Protein AF-A0A527ZEE7-F1 (afdb_monomer_lite)

Foldseek 3Di:
DPPDDDDQVVCCVVVVDVHDDDPLVVLVVVVVVVDDSPDDDDDDDDDDPVVVVVVLVVCQVVCVVVVHPPCPVVVCVVVCPVPVPPPDDDDDDDD

Sequence (95 aa):
ADGSIFTGRQAVANKLVDAVGGETEAIDWLATKGVDAKLKVVEWKDAESGGFLFSKAMARTVGSALGLPDYGGDIIHELGADRLFLDGLVSVWHP

Radius of gyration: 24.25 Å; chains: 1; bounding box: 52×33×56 Å

pLDDT: mean 78.87, std 17.41, range [38.22, 97.56]

Secondary structure (DSSP, 8-state):
-------HHHHHHTTSSS----HHHHHHHHHHTT--TTSPP----PPPTTHHHHHHHHHHHHHHHTT--TTHHHHHHHTTHHHHSS-S---PPP-

Structure (mmCIF, N/CA/C/O backbone):
data_AF-A0A527ZEE7-F1
#
_entry.id   AF-A0A527ZEE7-F1
#
loop_
_atom_site.group_PDB
_atom_site.id
_atom_site.type_symbol
_atom_site.label_atom_id
_atom_site.label_alt_id
_atom_site.label_comp_id
_atom_site.label_asym_id
_atom_site.label_entity_id
_atom_site.label_seq_id
_atom_site.pdbx_PDB_ins_code
_atom_site.Cartn_x
_atom_site.Cartn_y
_atom_site.Cartn_z
_atom_site.occupancy
_atom_site.B_iso_or_equiv
_atom_site.auth_seq_id
_atom_site.auth_comp_id
_atom_site.auth_asym_id
_atom_site.auth_atom_id
_atom_site.pdbx_PDB_model_num
ATOM 1 N N . ALA A 1 1 ? -0.543 16.834 16.792 1.00 71.69 1 ALA A N 1
ATOM 2 C CA . ALA A 1 1 ? 0.242 15.585 16.780 1.00 71.69 1 ALA A CA 1
ATOM 3 C C . ALA A 1 1 ? 1.649 15.910 17.268 1.00 71.69 1 ALA A C 1
ATOM 5 O O . ALA A 1 1 ? 2.123 16.996 16.959 1.00 71.69 1 ALA A O 1
ATOM 6 N N . ASP A 1 2 ? 2.266 15.030 18.055 1.00 86.81 2 ASP A N 1
ATOM 7 C CA . ASP A 1 2 ? 3.554 15.231 18.748 1.00 86.81 2 ASP A CA 1
ATOM 8 C C . ASP A 1 2 ? 4.755 14.565 18.041 1.00 86.81 2 ASP A C 1
ATOM 10 O O . ASP A 1 2 ? 5.876 14.624 18.534 1.00 86.81 2 ASP A O 1
ATOM 14 N N . GLY A 1 3 ? 4.532 13.946 16.876 1.00 91.81 3 GLY A N 1
ATOM 15 C CA . GLY A 1 3 ? 5.564 13.249 16.101 1.00 91.81 3 GLY A CA 1
ATOM 16 C C . GLY A 1 3 ? 5.800 11.794 16.520 1.00 91.81 3 GLY A C 1
ATOM 17 O O . GLY A 1 3 ? 6.726 11.164 16.012 1.00 91.81 3 GLY A O 1
ATOM 18 N N . SER A 1 4 ? 4.976 11.241 17.413 1.00 94.06 4 SER A N 1
ATOM 19 C CA . SER A 1 4 ? 5.086 9.845 17.845 1.00 94.06 4 SER A CA 1
ATOM 20 C C . SER A 1 4 ? 4.863 8.846 16.700 1.00 94.06 4 SER A C 1
ATOM 22 O O . SER A 1 4 ? 3.974 9.016 15.864 1.00 94.06 4 SER A O 1
ATOM 24 N N . ILE A 1 5 ? 5.650 7.766 16.693 1.00 95.31 5 ILE A N 1
ATOM 25 C CA . ILE A 1 5 ? 5.518 6.647 15.748 1.00 95.31 5 ILE A CA 1
ATOM 26 C C . ILE A 1 5 ? 4.610 5.576 16.359 1.00 95.31 5 ILE A C 1
ATOM 28 O O . ILE A 1 5 ? 4.775 5.200 17.520 1.00 95.31 5 ILE A O 1
ATOM 32 N N . PHE A 1 6 ? 3.685 5.041 15.560 1.00 96.12 6 PHE A N 1
ATOM 33 C CA . PHE A 1 6 ? 2.733 4.015 15.982 1.00 96.12 6 PHE A CA 1
ATOM 34 C C . PHE A 1 6 ? 2.805 2.781 15.085 1.00 96.12 6 PHE A C 1
ATOM 36 O O . PHE A 1 6 ? 2.975 2.874 13.871 1.00 96.12 6 PHE A O 1
ATOM 43 N N . THR A 1 7 ? 2.616 1.608 15.683 1.00 97.19 7 THR A N 1
ATOM 44 C CA . THR A 1 7 ? 2.346 0.373 14.934 1.00 97.19 7 THR A CA 1
ATOM 45 C C . THR A 1 7 ? 0.929 0.395 14.354 1.00 97.19 7 THR A C 1
ATOM 47 O O . THR A 1 7 ? 0.055 1.081 14.884 1.00 97.19 7 THR A O 1
ATOM 50 N N . GLY A 1 8 ? 0.646 -0.415 13.328 1.00 96.25 8 GLY A N 1
ATOM 51 C CA . GLY A 1 8 ? -0.684 -0.457 12.698 1.00 96.25 8 GLY A CA 1
ATOM 52 C C . GLY A 1 8 ? -1.838 -0.704 13.684 1.00 96.25 8 GLY A C 1
ATOM 53 O O . GLY A 1 8 ? -2.850 -0.012 13.643 1.00 96.25 8 GLY A O 1
ATOM 54 N N . ARG A 1 9 ? -1.669 -1.620 14.651 1.00 96.88 9 ARG A N 1
ATOM 55 C CA . ARG A 1 9 ? -2.692 -1.874 15.688 1.00 96.88 9 ARG A CA 1
ATOM 56 C C . ARG A 1 9 ? -2.937 -0.659 16.585 1.00 96.88 9 ARG A C 1
ATOM 58 O O . ARG A 1 9 ? -4.080 -0.382 16.938 1.00 96.88 9 ARG A O 1
ATOM 65 N N . GLN A 1 10 ? -1.877 0.063 16.952 1.00 97.56 10 GLN A N 1
ATOM 66 C CA . GLN A 1 10 ? -2.004 1.299 17.729 1.00 97.56 10 GLN A CA 1
ATOM 67 C C . GLN A 1 10 ? -2.661 2.407 16.900 1.00 97.56 10 GLN A C 1
ATOM 69 O O . GLN A 1 10 ? -3.486 3.145 17.427 1.00 97.56 10 GLN A O 1
ATOM 74 N N . ALA A 1 11 ? -2.344 2.491 15.607 1.00 97.00 11 ALA A N 1
ATOM 75 C CA . ALA A 1 11 ? -2.945 3.456 14.698 1.00 97.00 11 ALA A CA 1
ATOM 76 C C . ALA A 1 11 ? -4.465 3.259 14.574 1.00 97.00 11 ALA A C 1
ATOM 78 O O . ALA A 1 11 ? -5.195 4.242 14.651 1.00 97.00 11 ALA A O 1
ATOM 79 N N . VAL A 1 12 ? -4.956 2.015 14.489 1.00 97.31 12 VAL A N 1
ATOM 80 C CA . VAL A 1 12 ? -6.406 1.722 14.502 1.00 97.31 12 VAL A CA 1
ATOM 81 C C . VAL A 1 12 ? -7.049 2.138 15.827 1.00 97.31 12 VAL A C 1
ATOM 83 O O . VAL A 1 12 ? -8.068 2.826 15.829 1.00 97.31 12 VAL A O 1
ATOM 86 N N . ALA A 1 13 ? -6.448 1.776 16.966 1.00 97.12 13 ALA A N 1
ATOM 87 C CA . ALA A 1 13 ? -6.977 2.140 18.286 1.00 97.12 13 ALA A CA 1
ATOM 88 C C . ALA A 1 13 ? -7.061 3.666 18.483 1.00 97.12 13 ALA A C 1
ATOM 90 O O . ALA A 1 13 ? -8.028 4.173 19.051 1.00 97.12 13 ALA A O 1
ATOM 91 N N . ASN A 1 14 ? -6.074 4.390 17.952 1.00 96.06 14 ASN A N 1
ATOM 92 C CA . ASN A 1 14 ? -6.013 5.850 17.962 1.00 96.06 14 ASN A CA 1
ATOM 93 C C . ASN A 1 14 ? -6.796 6.503 16.807 1.00 96.06 14 ASN A C 1
ATOM 95 O O . ASN A 1 14 ? -6.765 7.726 16.686 1.00 96.06 14 ASN A O 1
ATOM 99 N N . LYS A 1 15 ? -7.493 5.716 15.971 1.00 96.00 15 LYS A N 1
ATOM 100 C CA . LYS A 1 15 ? -8.262 6.175 14.799 1.00 96.00 15 LYS A CA 1
ATOM 101 C C . LYS A 1 15 ? -7.442 7.005 13.801 1.00 96.00 15 LYS A C 1
ATOM 103 O O . LYS A 1 15 ? -7.952 7.938 13.191 1.00 96.00 15 LYS A O 1
ATOM 108 N N . LEU A 1 16 ? -6.160 6.682 13.661 1.00 95.75 16 LEU A N 1
ATOM 109 C CA . LEU A 1 16 ? -5.254 7.294 12.686 1.00 95.75 16 LEU A CA 1
ATOM 110 C C . LEU A 1 16 ? -5.365 6.634 11.305 1.00 95.75 16 LEU A C 1
ATOM 112 O O . LEU A 1 16 ? -5.014 7.246 10.303 1.00 95.75 16 LEU A O 1
ATOM 116 N N . VAL A 1 17 ? -5.834 5.386 11.266 1.00 95.94 17 VAL A N 1
ATOM 117 C CA . VAL A 1 17 ? -6.147 4.618 10.056 1.00 95.94 17 VAL A CA 1
ATOM 118 C C . VAL A 1 17 ? -7.460 3.872 10.274 1.00 95.94 17 VAL A C 1
ATOM 120 O O . VAL A 1 17 ? -7.819 3.581 11.418 1.00 95.94 17 VAL A O 1
ATOM 123 N N . ASP A 1 18 ? -8.151 3.526 9.191 1.00 95.56 18 ASP A N 1
ATOM 124 C CA . ASP A 1 18 ? -9.439 2.827 9.269 1.00 95.56 18 ASP A CA 1
ATOM 125 C C . ASP A 1 18 ? -9.284 1.337 9.612 1.00 95.56 18 ASP A C 1
ATOM 127 O O . ASP A 1 18 ? -10.073 0.781 10.376 1.00 95.56 18 ASP A O 1
ATOM 131 N N . ALA A 1 19 ? -8.263 0.679 9.052 1.00 96.19 19 ALA A N 1
ATOM 132 C CA . ALA A 1 19 ? -8.011 -0.751 9.219 1.00 96.19 19 ALA A CA 1
ATOM 133 C C . ALA A 1 19 ? -6.536 -1.108 8.960 1.00 96.19 19 ALA A C 1
ATOM 135 O O . ALA A 1 19 ? -5.756 -0.294 8.469 1.00 96.19 19 ALA A O 1
ATOM 136 N N . VAL A 1 20 ? -6.159 -2.348 9.283 1.00 96.56 20 VAL A N 1
ATOM 137 C CA . VAL A 1 20 ? -4.852 -2.939 8.956 1.00 96.56 20 VAL A CA 1
ATOM 138 C C . VAL A 1 20 ? -5.096 -4.184 8.112 1.00 96.56 20 VAL A C 1
ATOM 140 O O . VAL A 1 20 ? -5.879 -5.041 8.515 1.00 96.56 20 VAL A O 1
ATOM 143 N N . GLY A 1 21 ? -4.410 -4.287 6.977 1.00 96.31 21 GLY A N 1
ATOM 144 C CA . GLY A 1 21 ? -4.509 -5.401 6.036 1.00 96.31 21 GLY A CA 1
ATOM 145 C C . GLY A 1 21 ? -3.392 -5.348 4.994 1.00 96.31 21 GLY A C 1
ATOM 146 O O . GLY A 1 21 ? -2.581 -4.417 5.004 1.00 96.31 21 GLY A O 1
ATOM 147 N N . GLY A 1 22 ? -3.326 -6.365 4.139 1.00 96.50 22 GLY A N 1
ATOM 148 C CA . GLY A 1 22 ? -2.439 -6.416 2.982 1.00 96.50 22 GLY A CA 1
ATOM 149 C C . GLY A 1 22 ? -3.127 -5.926 1.706 1.00 96.50 22 GLY A C 1
ATOM 150 O O . GLY A 1 22 ? -4.115 -5.194 1.738 1.00 96.50 22 GLY A O 1
ATOM 151 N N . GLU A 1 23 ? -2.581 -6.334 0.560 1.00 95.50 23 GLU A N 1
ATOM 152 C CA . GLU A 1 23 ? -3.099 -5.942 -0.756 1.00 95.50 23 GLU A CA 1
ATOM 153 C C . GLU A 1 23 ? -4.512 -6.483 -1.010 1.00 95.50 23 GLU A C 1
ATOM 155 O O . GLU A 1 23 ? -5.356 -5.764 -1.535 1.00 95.50 23 GLU A O 1
ATOM 160 N N . THR A 1 24 ? -4.802 -7.719 -0.594 1.00 96.19 24 THR A N 1
ATOM 161 C CA . THR A 1 24 ? -6.124 -8.333 -0.789 1.00 96.19 24 THR A CA 1
ATOM 162 C C . THR A 1 24 ? -7.215 -7.552 -0.061 1.00 96.19 24 THR A C 1
ATOM 164 O O . THR A 1 24 ? -8.218 -7.197 -0.674 1.00 96.19 24 THR A O 1
ATOM 167 N N . GLU A 1 25 ? -6.998 -7.191 1.205 1.00 96.88 25 GLU A N 1
ATOM 168 C CA . GLU A 1 25 ? -7.951 -6.383 1.969 1.00 96.88 25 GLU A CA 1
ATOM 169 C C . GLU A 1 25 ? -8.128 -4.981 1.367 1.00 96.88 25 GLU A C 1
ATOM 171 O O . GLU A 1 25 ? -9.230 -4.429 1.390 1.00 96.88 25 GLU A O 1
ATOM 176 N N . ALA A 1 26 ? -7.061 -4.405 0.802 1.00 96.50 26 ALA A N 1
ATOM 177 C CA . ALA A 1 26 ? -7.134 -3.126 0.105 1.00 96.50 26 ALA A CA 1
ATOM 178 C C . ALA A 1 26 ? -7.974 -3.220 -1.184 1.00 96.50 26 ALA A C 1
ATOM 180 O O . ALA A 1 26 ? -8.802 -2.341 -1.435 1.00 96.50 26 ALA A O 1
ATOM 181 N N . ILE A 1 27 ? -7.811 -4.289 -1.974 1.00 97.12 27 ILE A N 1
ATOM 182 C CA . ILE A 1 27 ? -8.622 -4.551 -3.176 1.00 97.12 27 ILE A CA 1
ATOM 183 C C . ILE A 1 27 ? -10.091 -4.752 -2.795 1.00 97.12 27 ILE A C 1
ATOM 185 O O . ILE A 1 27 ? -10.969 -4.129 -3.395 1.00 97.12 27 ILE A O 1
ATOM 189 N N . ASP A 1 28 ? -10.368 -5.560 -1.771 1.00 97.19 28 ASP A N 1
ATOM 190 C CA . ASP A 1 28 ? -11.731 -5.800 -1.293 1.00 97.19 28 ASP A CA 1
ATOM 191 C C . ASP A 1 28 ? -12.387 -4.502 -0.804 1.00 97.19 28 ASP A C 1
ATOM 193 O O . ASP A 1 28 ? -13.552 -4.228 -1.108 1.00 97.19 28 ASP A O 1
ATOM 197 N N . TRP A 1 29 ? -11.635 -3.644 -0.108 1.00 97.31 29 TRP A N 1
ATOM 198 C CA . TRP A 1 29 ? -12.119 -2.324 0.289 1.00 97.31 29 TRP A CA 1
ATOM 199 C C . TRP A 1 29 ? -12.428 -1.435 -0.922 1.00 97.31 29 TRP A C 1
ATOM 201 O O . TRP A 1 29 ? -13.495 -0.817 -0.960 1.00 97.31 29 TRP A O 1
ATOM 211 N N . LEU A 1 30 ? -11.560 -1.402 -1.939 1.00 97.19 30 LEU A N 1
ATOM 212 C CA . LEU A 1 30 ? -11.805 -0.662 -3.184 1.00 97.19 30 LEU A CA 1
ATOM 213 C C . LEU A 1 30 ? -13.049 -1.178 -3.923 1.00 97.19 30 LEU A C 1
ATOM 215 O O . LEU A 1 30 ? -13.805 -0.377 -4.482 1.00 97.19 30 LEU A O 1
ATOM 219 N N . ALA A 1 31 ? -13.328 -2.480 -3.851 1.00 97.56 31 ALA A N 1
ATOM 220 C CA . ALA A 1 31 ? -14.549 -3.061 -4.400 1.00 97.56 31 ALA A CA 1
ATOM 221 C C . ALA A 1 31 ? -15.814 -2.493 -3.749 1.00 97.56 31 ALA A C 1
ATOM 223 O O . ALA A 1 31 ? -16.783 -2.176 -4.444 1.00 97.56 31 ALA A O 1
ATOM 224 N N . THR A 1 32 ? -15.783 -2.231 -2.437 1.00 97.56 32 THR A N 1
ATOM 225 C CA . THR A 1 32 ? -16.887 -1.528 -1.751 1.00 97.56 32 THR A CA 1
ATOM 226 C C . THR A 1 32 ? -17.068 -0.080 -2.218 1.00 97.56 32 THR A C 1
ATOM 228 O O . THR A 1 32 ? -18.134 0.504 -2.023 1.00 97.56 32 THR A O 1
ATOM 231 N N . LYS A 1 33 ? -16.042 0.509 -2.844 1.00 97.12 33 LYS A N 1
ATOM 232 C CA . LYS A 1 33 ? -16.059 1.863 -3.417 1.00 97.12 33 LYS A CA 1
ATOM 233 C C . LYS A 1 33 ? -16.414 1.885 -4.908 1.00 97.12 33 LYS A C 1
ATOM 235 O O . LYS A 1 33 ? -16.399 2.957 -5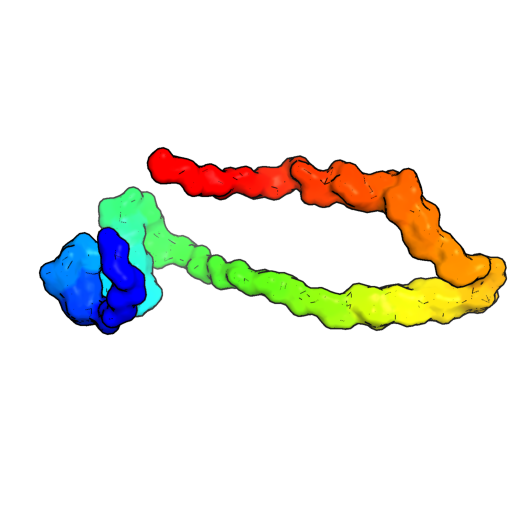.506 1.00 97.12 33 LYS A O 1
ATOM 240 N N . GLY A 1 34 ? -16.768 0.740 -5.495 1.00 96.88 34 GLY A N 1
ATOM 241 C CA . GLY A 1 34 ? -17.188 0.630 -6.895 1.00 96.88 34 GLY A CA 1
ATOM 242 C C . GLY A 1 34 ? -16.052 0.384 -7.891 1.00 96.88 34 GLY A C 1
ATOM 243 O O . GLY A 1 34 ? -16.270 0.509 -9.094 1.00 96.88 34 GLY A O 1
ATOM 244 N N . VAL A 1 35 ? -14.853 0.034 -7.420 1.00 96.88 35 VAL A N 1
ATOM 245 C CA . VAL A 1 35 ? -13.737 -0.402 -8.274 1.00 96.88 35 VAL A CA 1
ATOM 246 C C . VAL A 1 35 ? -13.855 -1.908 -8.519 1.00 96.88 35 VAL A C 1
ATOM 248 O O . VAL A 1 35 ? -14.078 -2.665 -7.585 1.00 96.88 35 VAL A O 1
ATOM 251 N N . ASP A 1 36 ? -13.714 -2.386 -9.754 1.00 96.69 36 ASP A N 1
ATOM 252 C CA . ASP A 1 36 ? -13.776 -3.833 -10.009 1.00 96.69 36 ASP A CA 1
ATOM 253 C C . ASP A 1 36 ? -12.545 -4.545 -9.410 1.00 96.69 36 ASP A C 1
ATOM 255 O O . ASP A 1 36 ? -11.404 -4.245 -9.762 1.00 96.69 36 ASP A O 1
ATOM 259 N N . ALA A 1 37 ? -12.781 -5.514 -8.518 1.00 95.94 37 ALA A N 1
ATOM 260 C CA . ALA A 1 37 ? -11.746 -6.305 -7.847 1.00 95.94 37 ALA A CA 1
ATOM 261 C C . ALA A 1 37 ? -10.884 -7.143 -8.810 1.00 95.94 37 ALA A C 1
ATOM 263 O O . ALA A 1 37 ? -9.818 -7.624 -8.432 1.00 95.94 37 ALA A O 1
ATOM 264 N N . LYS A 1 38 ? -11.338 -7.347 -10.052 1.00 95.94 38 LYS A N 1
ATOM 265 C CA . LYS A 1 38 ? -10.605 -8.093 -11.087 1.00 95.94 38 LYS A CA 1
ATOM 266 C C . LYS A 1 38 ? -9.655 -7.220 -11.903 1.00 95.94 38 LYS A C 1
ATOM 268 O O . LYS A 1 38 ? -8.982 -7.735 -12.799 1.00 95.94 38 LYS A O 1
ATOM 273 N N . LEU A 1 39 ? -9.619 -5.912 -11.647 1.00 97.00 39 LEU A N 1
ATOM 274 C CA . LEU A 1 39 ? -8.683 -5.023 -12.320 1.00 97.00 39 LEU A CA 1
ATOM 275 C C . LEU A 1 39 ? -7.243 -5.423 -12.004 1.00 97.00 39 LEU A C 1
ATOM 277 O O . LEU A 1 39 ? -6.902 -5.847 -10.902 1.00 97.00 39 LEU A O 1
ATOM 281 N N . LYS A 1 40 ? -6.378 -5.269 -13.004 1.00 96.06 40 LYS A N 1
ATOM 282 C CA . LYS A 1 40 ? -4.956 -5.547 -12.851 1.00 96.06 40 LYS A CA 1
ATOM 283 C C . LYS A 1 40 ? -4.321 -4.490 -11.945 1.00 96.06 40 LYS A C 1
ATOM 285 O O . LYS A 1 40 ? -4.331 -3.310 -12.287 1.00 96.06 40 LYS A O 1
ATOM 290 N N . VAL A 1 41 ? -3.696 -4.930 -10.857 1.00 95.25 41 VAL A N 1
ATOM 291 C CA . VAL A 1 41 ? -2.821 -4.087 -10.034 1.00 95.25 41 VAL A CA 1
ATOM 292 C C . VAL A 1 41 ? -1.515 -3.844 -10.793 1.00 95.25 41 VAL A C 1
ATOM 294 O O . VAL A 1 41 ? -0.880 -4.781 -11.284 1.00 95.25 41 VAL A O 1
ATOM 297 N N . VAL A 1 42 ? -1.134 -2.576 -10.940 1.00 94.00 42 VAL A N 1
ATOM 298 C CA . VAL A 1 42 ? 0.103 -2.163 -11.613 1.00 94.00 42 VAL A CA 1
ATOM 299 C C . VAL A 1 42 ? 0.969 -1.423 -10.605 1.00 94.00 42 VAL A C 1
ATOM 301 O O . VAL A 1 42 ? 0.627 -0.325 -10.175 1.00 94.00 42 VAL A O 1
ATOM 304 N N . GLU A 1 43 ? 2.092 -2.033 -10.236 1.00 92.69 43 GLU A N 1
ATOM 305 C CA . GLU A 1 43 ? 3.116 -1.391 -9.417 1.00 92.69 43 GLU A CA 1
ATOM 306 C C . GLU A 1 43 ? 3.967 -0.475 -10.305 1.00 92.69 43 GLU A C 1
ATOM 308 O O . GLU A 1 43 ? 4.598 -0.930 -11.262 1.00 92.69 43 GLU A O 1
ATOM 313 N N . TRP A 1 44 ? 3.982 0.819 -9.992 1.00 91.12 44 TRP A N 1
ATOM 314 C CA . TRP A 1 44 ? 4.864 1.784 -10.641 1.00 91.12 44 TRP A CA 1
ATOM 315 C C . TRP A 1 44 ? 6.155 1.902 -9.838 1.00 91.12 44 TRP A C 1
ATOM 317 O O . TRP A 1 44 ? 6.130 2.279 -8.668 1.00 91.12 44 TRP A O 1
ATOM 327 N N . LYS A 1 45 ? 7.281 1.575 -10.476 1.00 87.69 45 LYS A N 1
ATOM 328 C CA . LYS A 1 45 ? 8.628 1.785 -9.935 1.00 87.69 45 LYS A CA 1
ATOM 329 C C . LYS A 1 45 ? 9.344 2.826 -10.769 1.00 87.69 45 LYS A C 1
ATOM 331 O O . LYS A 1 45 ? 9.161 2.868 -11.987 1.00 87.69 45 LYS A O 1
ATOM 336 N N . ASP A 1 46 ? 10.188 3.613 -10.116 1.00 82.94 46 ASP A N 1
ATOM 337 C CA . ASP A 1 46 ? 11.091 4.513 -10.818 1.00 82.94 46 ASP A CA 1
ATOM 338 C C . ASP A 1 46 ? 11.982 3.705 -11.763 1.00 82.94 46 ASP A C 1
ATOM 340 O O . ASP A 1 46 ? 12.530 2.659 -11.400 1.00 82.94 46 ASP A O 1
ATOM 344 N N . ALA A 1 47 ? 12.110 4.179 -13.001 1.00 74.19 47 ALA A N 1
ATOM 345 C CA . ALA A 1 47 ? 13.025 3.575 -13.951 1.00 74.19 47 ALA A CA 1
ATOM 346 C C . ALA A 1 47 ? 14.460 3.774 -13.444 1.00 74.19 47 ALA A C 1
ATOM 348 O O . ALA A 1 47 ? 14.903 4.908 -13.248 1.00 74.19 47 ALA A O 1
ATOM 349 N N . GLU A 1 48 ? 15.202 2.681 -13.246 1.00 68.31 48 GLU A N 1
ATOM 350 C CA . GLU A 1 48 ? 16.625 2.767 -12.925 1.00 68.31 48 GLU A CA 1
ATOM 351 C C . GLU A 1 48 ? 17.351 3.546 -14.032 1.00 68.31 48 GLU A C 1
ATOM 353 O O . GLU A 1 48 ? 17.358 3.164 -15.204 1.00 68.31 48 GLU A O 1
ATOM 358 N N . SER A 1 49 ? 18.002 4.649 -13.662 1.00 61.31 49 SER A N 1
ATOM 359 C CA . SER A 1 49 ? 18.681 5.571 -14.583 1.00 61.31 49 SER A CA 1
ATOM 360 C C . SER A 1 49 ? 19.981 5.015 -15.197 1.00 61.31 49 SER A C 1
ATOM 362 O O . SER A 1 49 ? 20.744 5.750 -15.830 1.00 61.31 49 SER A O 1
ATOM 364 N N . GLY A 1 50 ? 20.239 3.708 -15.063 1.00 60.31 50 GLY A N 1
ATOM 365 C CA . GLY A 1 50 ? 21.494 3.054 -15.448 1.00 60.31 50 GLY A CA 1
ATOM 366 C C . GLY A 1 50 ? 21.845 3.152 -16.938 1.00 60.31 50 GLY A C 1
ATOM 367 O O . GLY A 1 50 ? 23.022 3.120 -17.298 1.00 60.31 50 GLY A O 1
ATOM 368 N N . GLY A 1 51 ? 20.857 3.343 -17.818 1.00 62.06 51 GLY A N 1
ATOM 369 C CA . GLY A 1 51 ? 21.079 3.458 -19.265 1.00 62.06 51 GLY A CA 1
ATOM 370 C C . GLY A 1 51 ? 21.736 4.770 -19.712 1.00 62.06 51 GLY A C 1
ATOM 371 O O . GLY A 1 51 ? 22.391 4.799 -20.754 1.00 62.06 51 GLY A O 1
ATOM 372 N N . PHE A 1 52 ? 21.615 5.843 -18.925 1.00 64.75 52 PHE A N 1
ATOM 373 C CA . PHE A 1 52 ? 22.050 7.186 -19.327 1.00 64.75 52 PHE A CA 1
ATOM 374 C C . PHE A 1 52 ? 23.574 7.330 -19.425 1.00 64.75 52 PHE A C 1
ATOM 376 O O . PHE A 1 52 ? 24.092 8.070 -20.263 1.00 64.75 52 PHE A O 1
ATOM 383 N N . LEU A 1 53 ? 24.317 6.612 -18.579 1.00 67.94 53 LEU A N 1
ATOM 384 C CA . LEU A 1 53 ? 25.781 6.644 -18.600 1.00 67.94 53 LEU A CA 1
ATOM 385 C C . LEU A 1 53 ? 26.337 5.866 -19.797 1.00 67.94 53 LEU A C 1
ATOM 387 O O . LEU A 1 53 ? 27.259 6.338 -20.463 1.00 67.94 53 LEU A O 1
ATOM 391 N N . PHE A 1 54 ? 25.742 4.710 -20.112 1.00 72.75 54 PHE A N 1
ATOM 392 C CA . PHE A 1 54 ? 26.139 3.900 -21.263 1.00 72.75 54 PHE A CA 1
ATOM 393 C C . PHE A 1 54 ? 25.806 4.596 -22.588 1.00 72.75 54 PHE A C 1
ATOM 395 O O . PHE A 1 54 ? 26.655 4.666 -23.479 1.00 72.75 54 PHE A O 1
ATOM 402 N N . SER A 1 55 ? 24.610 5.184 -22.703 1.00 71.56 55 SER A N 1
ATOM 403 C CA . SER A 1 55 ? 24.215 5.937 -23.897 1.00 71.56 55 SER A CA 1
ATOM 404 C C . SER A 1 55 ? 25.118 7.150 -24.129 1.00 71.56 55 SER A C 1
ATOM 406 O O . SER A 1 55 ? 25.511 7.408 -25.266 1.00 71.56 55 SER A O 1
ATOM 408 N N . LYS A 1 56 ? 25.520 7.856 -23.062 1.00 71.31 56 LYS A N 1
ATOM 409 C CA . LYS A 1 56 ? 26.498 8.953 -23.139 1.00 71.31 56 LYS A CA 1
ATOM 410 C C . LYS A 1 56 ? 27.872 8.481 -23.602 1.00 71.31 56 LYS A C 1
ATOM 412 O O . LYS A 1 56 ? 28.472 9.129 -24.456 1.00 71.31 56 LYS A O 1
ATOM 417 N N . ALA A 1 57 ? 28.366 7.367 -23.063 1.00 76.31 57 ALA A N 1
ATOM 418 C CA . ALA A 1 57 ? 29.657 6.814 -23.462 1.00 76.31 57 ALA A CA 1
ATOM 419 C C . ALA A 1 57 ? 29.662 6.425 -24.949 1.00 76.31 57 ALA A C 1
ATOM 421 O O . ALA A 1 57 ? 30.561 6.829 -25.685 1.00 76.31 57 ALA A O 1
ATOM 422 N N . MET A 1 58 ? 28.621 5.728 -25.413 1.00 75.94 58 MET A N 1
ATOM 423 C CA . MET A 1 58 ? 28.493 5.320 -26.814 1.00 75.94 58 MET A CA 1
ATOM 424 C C . MET A 1 58 ? 28.344 6.519 -27.759 1.00 75.94 58 MET A C 1
ATOM 426 O O . MET A 1 58 ? 29.018 6.572 -28.788 1.00 75.94 58 MET A O 1
ATOM 430 N N . ALA A 1 59 ? 27.521 7.510 -27.399 1.00 77.75 59 ALA A N 1
ATOM 431 C CA . ALA A 1 59 ? 27.369 8.738 -28.178 1.00 77.75 59 ALA A CA 1
ATOM 432 C C . ALA A 1 59 ? 28.697 9.500 -28.310 1.00 77.75 59 ALA A C 1
ATOM 434 O O . ALA A 1 59 ? 29.014 9.996 -29.390 1.00 77.75 59 ALA A O 1
ATOM 435 N N . ARG A 1 60 ? 29.508 9.529 -27.245 1.00 74.94 60 ARG A N 1
ATOM 436 C CA . ARG A 1 60 ? 30.841 10.143 -27.264 1.00 74.94 60 ARG A CA 1
ATOM 437 C C . ARG A 1 60 ? 31.808 9.402 -28.186 1.00 74.94 60 ARG A C 1
ATOM 439 O O . ARG A 1 60 ? 32.515 10.042 -28.956 1.00 74.94 60 ARG A O 1
ATOM 446 N N . THR A 1 61 ? 31.820 8.068 -28.149 1.00 80.75 61 THR A N 1
ATOM 447 C CA . THR A 1 61 ? 32.674 7.248 -29.026 1.00 80.75 61 THR A CA 1
ATOM 448 C C . THR A 1 61 ? 32.297 7.385 -30.501 1.00 80.75 61 THR A C 1
ATOM 450 O O . THR A 1 61 ? 33.176 7.489 -31.353 1.00 80.75 61 THR A O 1
ATOM 453 N N . VAL A 1 62 ? 31.001 7.405 -30.820 1.00 82.12 62 VAL A N 1
ATOM 454 C CA . VAL A 1 62 ? 30.535 7.605 -32.202 1.00 82.12 62 VAL A CA 1
ATOM 455 C C . VAL A 1 62 ? 30.806 9.038 -32.663 1.00 82.12 62 VAL A C 1
ATOM 457 O O . VAL A 1 62 ? 31.277 9.243 -33.779 1.00 82.12 62 VAL A O 1
ATOM 460 N N . GLY A 1 63 ? 30.564 10.028 -31.800 1.00 81.06 63 GLY A N 1
ATOM 461 C CA . GLY A 1 63 ? 30.819 11.434 -32.102 1.00 81.06 63 GLY A CA 1
ATOM 462 C C . GLY A 1 63 ? 32.289 11.710 -32.413 1.00 81.06 63 GLY A C 1
ATOM 463 O O . GLY A 1 63 ? 32.589 12.314 -33.442 1.00 81.06 63 GLY A O 1
ATOM 464 N N . SER A 1 64 ? 33.208 11.192 -31.594 1.00 77.12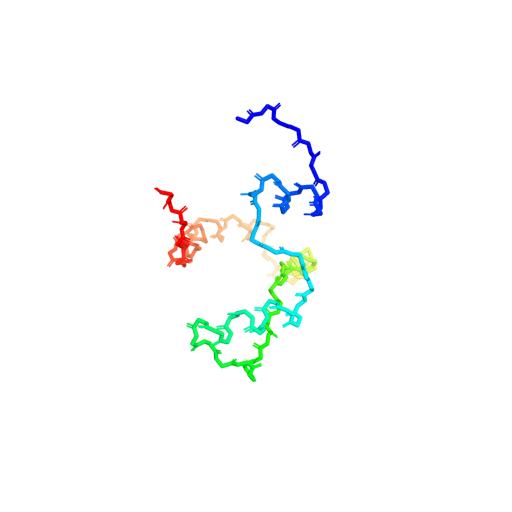 64 SER A N 1
ATOM 465 C CA . SER A 1 64 ? 34.646 11.367 -31.820 1.00 77.12 64 SER A CA 1
ATOM 466 C C . SER A 1 64 ? 35.132 10.683 -33.101 1.00 77.12 64 SER A C 1
ATOM 468 O O . SER A 1 64 ? 35.945 11.259 -33.822 1.00 77.12 64 SER A O 1
ATOM 470 N N . ALA A 1 65 ? 34.588 9.510 -33.446 1.00 81.00 65 ALA A N 1
ATOM 471 C CA . ALA A 1 65 ? 34.890 8.827 -34.707 1.00 81.00 65 ALA A CA 1
ATOM 472 C C . ALA A 1 65 ? 34.427 9.618 -35.947 1.00 81.00 65 ALA A C 1
ATOM 474 O O . ALA A 1 65 ? 35.050 9.529 -37.003 1.00 81.00 65 ALA A O 1
ATOM 475 N N . LEU A 1 66 ? 33.359 10.410 -35.815 1.00 82.69 66 LEU A N 1
ATOM 476 C CA . LEU A 1 66 ? 32.832 11.289 -36.865 1.00 82.69 66 LEU A CA 1
ATOM 477 C C . LEU A 1 66 ? 33.447 12.702 -36.839 1.00 82.69 66 LEU A C 1
ATOM 479 O O . LEU A 1 66 ? 33.043 13.556 -37.626 1.00 82.69 66 LEU A O 1
ATOM 483 N N . GLY A 1 67 ? 34.415 12.960 -35.952 1.00 72.62 67 GLY A N 1
ATOM 484 C CA . GLY A 1 67 ? 35.075 14.262 -35.821 1.00 72.62 67 GLY A CA 1
ATOM 485 C C . GLY A 1 67 ? 34.217 15.342 -35.155 1.00 72.62 67 GLY A C 1
ATOM 486 O O . GLY A 1 67 ? 34.546 16.525 -35.247 1.00 72.62 67 GLY A O 1
ATOM 487 N N . LEU A 1 68 ? 33.124 14.959 -34.487 1.00 71.75 68 LEU A N 1
ATOM 488 C CA . LEU A 1 68 ? 32.317 15.879 -33.692 1.00 71.75 68 LEU A CA 1
ATOM 489 C C . LEU A 1 68 ? 33.062 16.194 -32.385 1.00 71.75 68 LEU A C 1
ATOM 491 O O . LEU A 1 68 ? 33.491 15.269 -31.689 1.00 71.75 68 LEU A O 1
ATOM 495 N N . PRO A 1 69 ? 33.236 17.478 -32.029 1.00 62.44 69 PRO A N 1
ATOM 496 C CA . PRO A 1 69 ? 33.878 17.840 -30.776 1.00 62.44 69 PRO A CA 1
ATOM 497 C C . PRO A 1 69 ? 32.978 17.467 -29.583 1.00 62.44 69 PRO A C 1
ATOM 499 O O . PRO A 1 69 ? 31.754 17.441 -29.698 1.00 62.44 69 PRO A O 1
ATOM 502 N N . ASP A 1 70 ? 33.580 17.218 -28.415 1.00 62.78 70 ASP A N 1
ATOM 503 C CA . ASP A 1 70 ? 32.913 16.750 -27.180 1.00 62.78 70 ASP A CA 1
ATOM 504 C C . ASP A 1 70 ? 31.790 17.676 -26.637 1.00 62.78 70 ASP A C 1
ATOM 506 O O . ASP A 1 70 ? 31.113 17.328 -25.670 1.00 62.78 70 ASP A O 1
ATOM 510 N N . TYR A 1 71 ? 31.550 18.834 -27.261 1.00 56.28 71 TYR A N 1
ATOM 511 C CA . TYR A 1 71 ? 30.557 19.850 -26.876 1.00 56.28 71 TYR A CA 1
ATOM 512 C C . TYR A 1 71 ? 29.110 19.536 -27.302 1.00 56.28 71 TYR A C 1
ATOM 514 O O . TYR A 1 71 ? 28.214 20.349 -27.090 1.00 56.28 71 TYR A O 1
ATOM 522 N N . GLY A 1 72 ? 28.835 18.364 -27.889 1.00 54.84 72 GLY A N 1
ATOM 523 C CA . GLY A 1 72 ? 27.484 17.994 -28.346 1.00 54.84 72 GLY A CA 1
ATOM 524 C C . GLY A 1 72 ? 26.410 17.945 -27.243 1.00 54.84 72 GLY A C 1
ATOM 525 O O . GLY A 1 72 ? 25.221 17.951 -27.554 1.00 54.84 72 GLY A O 1
ATOM 526 N N . GLY A 1 73 ? 26.809 17.920 -25.965 1.00 54.41 73 GLY A N 1
ATOM 527 C CA . GLY A 1 73 ? 25.894 17.996 -24.822 1.00 54.41 73 GLY A CA 1
ATOM 528 C C . GLY A 1 73 ? 25.292 19.386 -24.583 1.00 54.41 73 GLY A C 1
ATOM 529 O O . GLY A 1 73 ? 24.134 19.465 -24.173 1.00 54.41 73 GLY A O 1
ATOM 530 N N . ASP A 1 74 ? 26.026 20.462 -24.887 1.00 55.66 74 ASP A N 1
ATOM 531 C CA . ASP A 1 74 ? 25.557 21.838 -24.655 1.00 55.66 74 ASP A CA 1
ATOM 532 C C . ASP A 1 74 ? 24.440 22.223 -25.632 1.00 55.66 74 ASP A C 1
ATOM 534 O O . ASP A 1 74 ? 23.460 22.849 -25.239 1.00 55.66 74 ASP A O 1
ATOM 538 N N . ILE A 1 75 ? 24.509 21.739 -26.877 1.00 56.47 75 ILE A N 1
ATOM 539 C CA . ILE A 1 75 ? 23.503 22.022 -27.914 1.00 56.47 75 ILE A CA 1
ATOM 540 C C . ILE A 1 75 ? 22.126 21.446 -27.533 1.00 56.47 75 ILE A C 1
ATOM 542 O O . ILE A 1 75 ? 21.098 22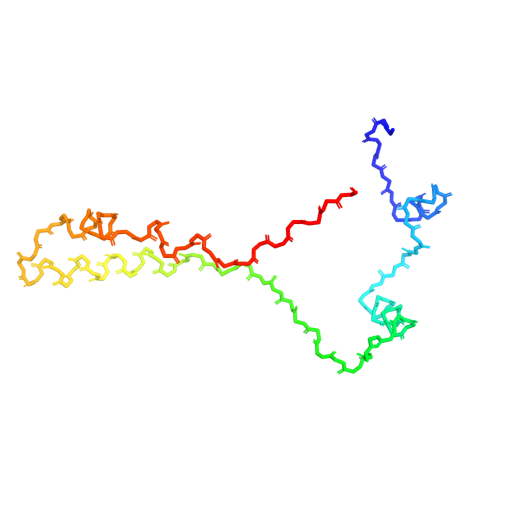.043 -27.835 1.00 56.47 75 ILE A O 1
ATOM 546 N N . ILE A 1 76 ? 22.071 20.303 -26.837 1.00 58.31 76 ILE A N 1
ATOM 547 C CA . ILE A 1 76 ? 20.802 19.683 -26.407 1.00 58.31 76 ILE A CA 1
ATOM 548 C C . ILE A 1 76 ? 20.167 20.462 -25.243 1.00 58.31 76 ILE A C 1
ATOM 550 O O . ILE A 1 76 ? 18.941 20.592 -25.191 1.00 58.31 76 ILE A O 1
ATOM 554 N N . HIS A 1 77 ? 20.983 21.016 -24.340 1.00 56.19 77 HIS A N 1
ATOM 555 C CA . HIS A 1 77 ? 20.503 21.932 -23.300 1.00 56.19 77 HIS A CA 1
ATOM 556 C C . HIS A 1 77 ? 20.001 23.252 -23.904 1.00 56.19 77 HIS A C 1
ATOM 558 O O . HIS A 1 77 ? 18.953 23.753 -23.499 1.00 56.19 77 HIS A O 1
ATOM 564 N N . GLU A 1 78 ? 20.689 23.777 -24.920 1.00 54.16 78 GLU A N 1
ATOM 565 C CA . GLU A 1 78 ? 20.332 25.036 -25.584 1.00 54.16 78 GLU A CA 1
ATOM 566 C C . GLU A 1 78 ? 19.074 24.913 -26.470 1.00 54.16 78 GLU A C 1
ATOM 568 O O . GLU A 1 78 ? 18.288 25.856 -26.578 1.00 54.16 78 GLU A O 1
ATOM 573 N N . LEU A 1 79 ? 18.818 23.726 -27.040 1.00 57.84 79 LEU A N 1
ATOM 574 C CA . LEU A 1 79 ? 17.635 23.426 -27.863 1.00 57.84 79 LEU A 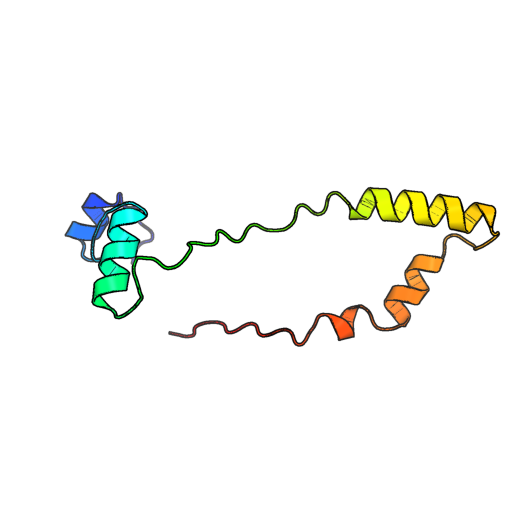CA 1
ATOM 575 C C . LEU A 1 79 ? 16.359 23.102 -27.059 1.00 57.84 79 LEU A C 1
ATOM 577 O O . LEU A 1 79 ? 15.322 22.799 -27.650 1.00 57.84 79 LEU A O 1
ATOM 581 N N . GLY A 1 80 ? 16.385 23.232 -25.729 1.00 53.88 80 GLY A N 1
ATOM 582 C CA . GLY A 1 80 ? 15.161 23.281 -24.923 1.00 53.88 80 GLY A CA 1
ATOM 583 C C . GLY A 1 80 ? 14.667 21.940 -24.385 1.00 53.88 80 GLY A C 1
ATOM 584 O O . GLY A 1 80 ? 13.460 21.782 -24.192 1.00 53.88 80 GLY A O 1
ATOM 585 N N . ALA A 1 81 ? 15.571 21.003 -24.080 1.00 57.19 81 ALA A N 1
ATOM 586 C CA . ALA A 1 81 ? 15.221 19.792 -23.332 1.00 57.19 81 ALA A CA 1
ATOM 587 C C . ALA A 1 81 ? 14.442 20.117 -22.036 1.00 57.19 81 ALA A C 1
ATOM 589 O O . ALA A 1 81 ? 13.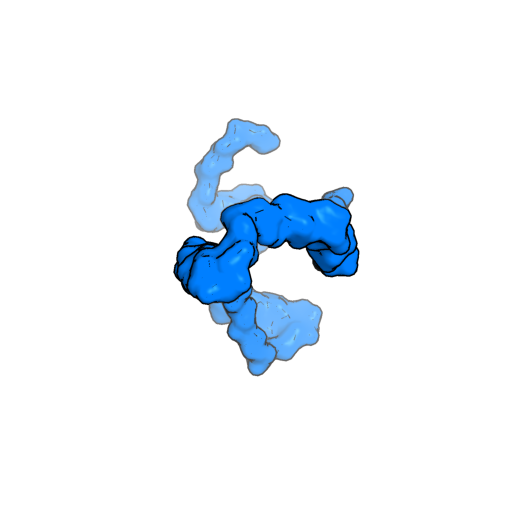438 19.471 -21.758 1.00 57.19 81 ALA A O 1
ATOM 590 N N . ASP A 1 82 ? 14.790 21.200 -21.331 1.00 54.28 82 ASP A N 1
ATOM 591 C CA . ASP A 1 82 ? 14.085 21.643 -20.115 1.00 54.28 82 ASP A CA 1
ATOM 592 C C . ASP A 1 82 ? 12.629 22.095 -20.361 1.00 54.28 82 ASP A C 1
ATOM 594 O O . ASP A 1 82 ? 11.824 22.116 -19.433 1.00 54.28 82 ASP A O 1
ATOM 598 N N . ARG A 1 83 ? 12.247 22.429 -21.604 1.00 55.19 83 ARG A N 1
ATOM 599 C CA . ARG A 1 83 ? 10.872 22.834 -21.964 1.00 55.19 83 ARG A CA 1
ATOM 600 C C . ARG A 1 83 ? 9.984 21.677 -22.414 1.00 55.19 83 ARG A C 1
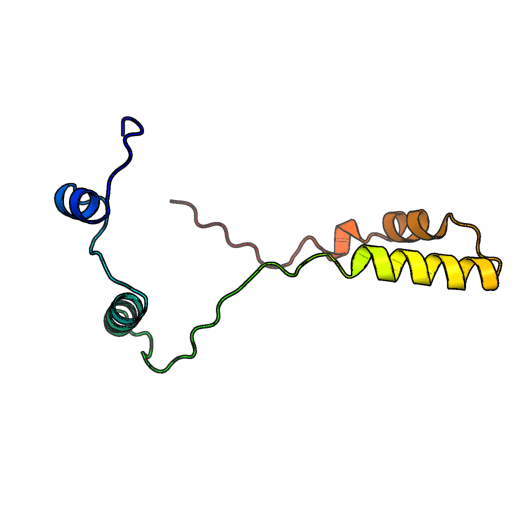ATOM 602 O O . ARG A 1 83 ? 8.767 21.820 -22.388 1.00 55.19 83 ARG A O 1
ATOM 609 N N . LEU A 1 84 ? 10.561 20.542 -22.809 1.00 54.81 84 LEU A N 1
ATOM 610 C CA . LEU A 1 84 ? 9.800 19.360 -23.236 1.00 54.81 84 LEU A CA 1
ATOM 611 C C . LEU A 1 84 ? 9.340 18.482 -22.059 1.00 54.81 84 LEU A C 1
ATOM 613 O O . LEU A 1 84 ? 8.423 17.684 -22.230 1.00 54.81 84 LEU A O 1
ATOM 617 N N . PHE A 1 85 ? 9.935 18.641 -20.872 1.00 55.34 85 PHE A N 1
ATOM 618 C CA . PHE A 1 85 ? 9.603 17.850 -19.678 1.00 55.34 85 PHE A CA 1
ATOM 619 C C . PHE A 1 85 ? 8.584 18.505 -18.728 1.00 55.34 85 PHE A C 1
ATOM 621 O O . PHE A 1 85 ? 8.224 17.882 -17.732 1.00 55.34 85 PHE A O 1
ATOM 628 N N . LEU A 1 86 ? 8.108 19.730 -18.996 1.00 56.41 86 LEU A N 1
ATOM 629 C CA . LEU A 1 86 ? 7.377 20.515 -17.986 1.00 56.41 86 LEU A CA 1
ATOM 630 C C . LEU A 1 86 ? 5.841 20.442 -17.995 1.00 56.41 86 LEU A C 1
ATOM 632 O O . LEU A 1 86 ? 5.258 20.929 -17.037 1.00 56.41 86 LEU A O 1
ATOM 636 N N . ASP A 1 87 ? 5.171 19.784 -18.948 1.00 57.25 87 ASP A N 1
ATOM 637 C CA . ASP A 1 87 ? 3.688 19.790 -18.997 1.00 57.25 87 ASP A CA 1
ATOM 638 C C . ASP A 1 87 ? 3.029 18.396 -19.007 1.00 57.25 87 ASP A C 1
ATOM 640 O O . ASP A 1 87 ? 1.991 18.162 -19.627 1.00 57.25 87 ASP A O 1
ATOM 644 N N . GLY A 1 88 ? 3.607 17.435 -18.284 1.00 56.97 88 GLY A N 1
ATOM 645 C CA . GLY A 1 88 ? 3.004 16.116 -18.072 1.00 56.97 88 GLY A CA 1
ATOM 646 C C . GLY A 1 88 ? 2.306 15.981 -16.717 1.00 56.97 88 GLY A C 1
ATOM 647 O O . GLY A 1 88 ? 2.892 15.405 -15.813 1.00 56.97 88 GLY A O 1
ATOM 648 N N . LEU A 1 89 ? 1.075 16.497 -16.581 1.00 54.00 89 LEU A N 1
ATOM 649 C CA . LEU A 1 89 ? 0.059 16.108 -15.575 1.00 54.00 89 LEU A CA 1
ATOM 650 C C . LEU A 1 89 ? 0.591 15.653 -14.189 1.00 54.00 89 LEU A C 1
ATOM 652 O O . LEU A 1 89 ? 0.515 14.481 -13.826 1.00 54.00 89 LEU A O 1
ATOM 656 N N . VAL A 1 90 ? 1.050 16.590 -13.357 1.00 59.00 90 VAL A N 1
ATOM 657 C CA . VAL A 1 90 ? 1.214 16.340 -11.914 1.00 59.00 90 VAL A CA 1
ATOM 658 C C . VAL A 1 90 ? 0.014 16.939 -11.182 1.00 59.00 90 VAL A C 1
ATOM 660 O O . VAL A 1 90 ? -0.040 18.141 -10.932 1.00 59.00 90 VAL A O 1
ATOM 663 N N . SER A 1 91 ? -0.975 16.112 -10.836 1.00 61.75 91 SER A N 1
ATOM 664 C CA . SER A 1 91 ? -2.034 16.506 -9.900 1.00 61.75 91 SER A CA 1
ATOM 665 C C . SER A 1 91 ? -1.558 16.264 -8.466 1.00 61.75 91 SER A C 1
ATOM 667 O O . SER A 1 91 ? -1.566 15.128 -7.993 1.00 61.75 91 SER A O 1
ATOM 669 N N . VAL A 1 92 ? -1.137 17.322 -7.770 1.00 60.31 92 VAL A N 1
ATOM 670 C CA . VAL A 1 92 ? -0.888 17.279 -6.320 1.00 60.31 92 VAL A CA 1
ATOM 671 C C . VAL A 1 92 ? -2.232 17.390 -5.596 1.00 60.31 92 VAL A C 1
ATOM 673 O O . VAL A 1 92 ? -2.979 18.343 -5.822 1.00 60.31 92 VAL A O 1
ATOM 676 N N . TRP A 1 93 ? -2.551 16.424 -4.731 1.00 59.44 93 TRP A N 1
ATOM 677 C CA . TRP A 1 93 ? -3.706 16.520 -3.835 1.00 59.44 93 TRP A CA 1
ATOM 678 C C . TRP A 1 93 ? -3.447 17.620 -2.799 1.00 59.44 93 TRP A C 1
ATOM 680 O O . TRP A 1 93 ? -2.457 17.558 -2.070 1.00 59.44 93 TRP A O 1
ATOM 690 N N . HIS A 1 94 ? -4.321 18.626 -2.751 1.00 38.22 94 HIS A N 1
ATOM 691 C CA . HIS A 1 94 ? -4.343 19.613 -1.674 1.00 38.22 94 HIS A CA 1
ATOM 692 C C . HIS A 1 94 ? -5.470 19.253 -0.688 1.00 38.22 94 HIS A C 1
ATOM 694 O O . HIS A 1 94 ? -6.567 18.940 -1.158 1.00 38.22 94 HIS A O 1
ATOM 700 N N . PRO A 1 95 ? -5.201 19.267 0.632 1.00 55.34 95 PRO A N 1
ATOM 701 C CA . PRO A 1 95 ? -6.185 18.969 1.675 1.00 55.34 95 PRO A CA 1
ATOM 702 C C . PRO A 1 95 ? -7.325 19.985 1.767 1.00 55.34 95 PRO A C 1
ATOM 704 O O . PRO A 1 95 ? -7.109 21.167 1.414 1.00 55.34 95 PRO A O 1
#